Protein AF-A0AAV8X620-F1 (afdb_monomer_lite)

Sequence (146 aa):
MKRICTKQNNCQPYLKLQNNLDKSKKTITDYLNKFRCNSTNTRDIYVCCEKDEEKDIDNTVFNVERTLENAPDSKICGRQTANTDKIFGGTSAALGEFPWIALLQYPSNSGLMSGCGGSLINSRYVLTAAHCVDADILKSRRLQPL

Radius of gyration: 24.21 Å; chains: 1; bounding box: 53×46×59 Å

InterPro domains:
  IPR001254 Serine proteases, trypsin domain [PF00089] (87-135)
  IPR009003 Peptidase S1, PA clan [SSF50494] (71-135)
  IPR018114 Serine proteases, trypsin family, histidine active site [PS00134] (127-132)
  IPR022700 Proteinase, regulatory CLIP domain [PF12032] (5-49)
  IPR038565 Proteinase, regulatory CLIP domain superfamily [G3DSA:3.30.1640.30] (3-62)

Secondary structure (DSSP, 8-state):
--EEEEEGGG-HHHHHHHHTS-TTSHHHHHHHHTTB-S-TT-SS-EEEEE--------GGG-------TTS-S-------SS-----SS--PPPTTSSTTEEEEEEEETTEEEEEEEEEE-SSS-EE--GGGT-HHHHHHTTPPP-

Foldseek 3Di:
DDWDWAFCVPAPVSVVLVVVDDPVDPVSVVVSVVQFPDDPPDPTTIGTHDDPPPPPPPCVPVPPPPPPVPFPPPPDDDDAPDPDPDDDPDDDADDRRQVQKAFDWFQAPVGTDGDFIWGDPGPPDTHGDPLSQDQVSCVVVRTHHD

pLDDT: mean 79.99, std 14.51, range [45.5, 96.5]

Structure (mmCIF, N/CA/C/O backbone):
data_AF-A0AAV8X620-F1
#
_entry.id   AF-A0AAV8X620-F1
#
loop_
_atom_site.group_PDB
_atom_site.id
_atom_site.type_symbol
_atom_site.label_atom_id
_atom_site.label_alt_id
_atom_site.label_comp_id
_atom_site.label_asym_id
_atom_site.label_entity_id
_atom_site.label_seq_id
_atom_site.pdbx_PDB_ins_code
_atom_site.Cartn_x
_atom_site.Cartn_y
_atom_site.Cartn_z
_atom_site.occupancy
_atom_site.B_iso_or_equiv
_atom_site.auth_seq_id
_atom_site.auth_comp_id
_atom_site.auth_asym_id
_atom_site.auth_atom_id
_atom_site.pdbx_PDB_model_num
ATOM 1 N N . MET A 1 1 ? 7.122 -6.706 27.655 1.00 63.78 1 MET A N 1
ATOM 2 C CA . MET A 1 1 ? 6.119 -7.437 26.845 1.00 63.78 1 MET A CA 1
ATOM 3 C C . MET A 1 1 ? 5.525 -6.505 25.802 1.00 63.78 1 MET A C 1
ATOM 5 O O . MET A 1 1 ? 5.190 -5.372 26.141 1.00 63.78 1 MET A O 1
ATOM 9 N N . LYS A 1 2 ? 5.422 -6.948 24.543 1.00 79.81 2 LYS A N 1
ATOM 10 C CA . LYS A 1 2 ? 4.760 -6.184 23.473 1.00 79.81 2 LYS A CA 1
ATOM 11 C C . LYS A 1 2 ? 3.249 -6.440 23.542 1.00 79.81 2 LYS A C 1
ATOM 13 O O . LYS A 1 2 ? 2.822 -7.589 23.583 1.00 79.81 2 LYS A O 1
ATOM 18 N N . ARG A 1 3 ? 2.443 -5.376 23.560 1.00 87.81 3 ARG A N 1
ATOM 19 C CA . ARG A 1 3 ? 0.976 -5.461 23.474 1.00 87.81 3 ARG A CA 1
ATOM 20 C C . ARG A 1 3 ? 0.513 -5.039 22.086 1.00 87.81 3 ARG A C 1
ATOM 22 O O . ARG A 1 3 ? 1.106 -4.142 21.493 1.00 87.81 3 ARG A O 1
ATOM 29 N N . ILE A 1 4 ? -0.543 -5.669 21.591 1.00 90.75 4 ILE A N 1
ATOM 30 C CA . ILE A 1 4 ? -1.176 -5.368 20.308 1.00 90.75 4 ILE A CA 1
ATOM 31 C C . ILE A 1 4 ? -2.633 -4.964 20.520 1.00 90.75 4 ILE A C 1
ATOM 33 O O . ILE A 1 4 ? -3.305 -5.462 21.420 1.00 90.75 4 ILE A O 1
ATOM 37 N N . CYS A 1 5 ? -3.128 -4.068 19.674 1.00 91.44 5 CYS A N 1
ATOM 38 C CA . CYS A 1 5 ? -4.546 -3.743 19.612 1.00 91.44 5 CYS A CA 1
ATOM 39 C C . CYS A 1 5 ? -5.240 -4.765 18.702 1.00 91.44 5 CYS A C 1
ATOM 41 O O . CYS A 1 5 ? -5.053 -4.736 17.488 1.00 91.44 5 CYS A O 1
ATOM 43 N N . THR A 1 6 ? -6.000 -5.697 19.276 1.00 91.00 6 THR A N 1
ATOM 44 C CA . THR A 1 6 ? -6.676 -6.777 18.532 1.00 91.00 6 THR A CA 1
ATOM 45 C C . THR A 1 6 ? -8.154 -6.849 18.900 1.00 91.00 6 THR A C 1
ATOM 47 O O . THR A 1 6 ? -8.567 -6.304 19.924 1.00 91.00 6 THR A O 1
ATOM 50 N N . LYS A 1 7 ? -8.978 -7.504 18.075 1.00 90.94 7 LYS A N 1
ATOM 51 C CA . LYS A 1 7 ? -10.403 -7.702 18.384 1.00 90.94 7 LYS A CA 1
ATOM 52 C C . LYS A 1 7 ? -10.545 -8.422 19.727 1.00 90.94 7 LYS A C 1
ATOM 54 O O . LYS A 1 7 ? -9.785 -9.345 20.002 1.00 90.94 7 LYS A O 1
ATOM 59 N N . GLN A 1 8 ? -11.541 -8.058 20.537 1.00 89.75 8 GLN A N 1
ATOM 60 C CA . GLN A 1 8 ? -11.757 -8.675 21.855 1.00 89.75 8 GLN A CA 1
ATOM 61 C C . GLN A 1 8 ? -11.820 -10.212 21.805 1.00 89.75 8 GLN A C 1
ATOM 63 O O . GLN A 1 8 ? -11.290 -10.874 22.691 1.00 89.75 8 GLN A O 1
ATOM 68 N N . ASN A 1 9 ? -12.383 -10.772 20.728 1.00 88.38 9 ASN A N 1
ATOM 69 C CA . ASN A 1 9 ? -12.505 -12.217 20.516 1.00 88.38 9 ASN A CA 1
ATOM 70 C C . ASN A 1 9 ? -11.156 -12.909 20.257 1.00 88.38 9 ASN A C 1
ATOM 72 O O . ASN A 1 9 ? -11.043 -14.117 20.429 1.00 88.38 9 ASN A O 1
ATOM 76 N N . ASN A 1 10 ? -10.129 -12.148 19.879 1.00 90.00 10 ASN A N 1
ATOM 77 C CA . ASN A 1 10 ? -8.785 -12.649 19.605 1.00 90.00 10 ASN A CA 1
ATOM 78 C C . ASN A 1 10 ? -7.861 -12.526 20.827 1.00 90.00 10 ASN A C 1
ATOM 80 O O . ASN A 1 10 ? -6.681 -12.841 20.726 1.00 90.00 10 ASN A O 1
ATOM 84 N N . CYS A 1 11 ? -8.366 -12.051 21.970 1.00 90.00 11 CYS A N 1
ATOM 85 C CA . CYS A 1 11 ? -7.575 -11.869 23.179 1.00 90.00 11 CYS A CA 1
ATOM 86 C C . CYS A 1 11 ? -8.045 -12.807 24.293 1.00 90.00 11 CYS A C 1
ATOM 88 O O . CYS A 1 11 ? -8.946 -12.477 25.065 1.00 90.00 11 CYS A O 1
ATOM 90 N N . GLN A 1 12 ? -7.408 -13.974 24.413 1.00 89.12 12 GLN A N 1
ATOM 91 C CA . GLN A 1 12 ? -7.778 -14.983 25.414 1.00 89.12 12 GLN A CA 1
ATOM 92 C C . GLN A 1 12 ? -7.725 -14.468 26.863 1.00 89.12 12 GLN A C 1
ATOM 94 O O . GLN A 1 12 ? -8.681 -14.715 27.604 1.00 89.12 12 GLN A O 1
ATOM 99 N N . PRO A 1 13 ? -6.697 -13.706 27.292 1.00 87.75 13 PRO A N 1
ATOM 100 C CA . PRO A 1 13 ? -6.694 -13.113 28.629 1.00 87.75 13 PRO A CA 1
ATOM 101 C C . PRO A 1 13 ? -7.902 -12.198 28.874 1.00 87.75 13 PRO A C 1
ATOM 103 O O . PRO A 1 13 ? -8.510 -12.241 29.942 1.00 87.75 13 PRO A O 1
ATOM 106 N N . TYR A 1 14 ? -8.299 -11.413 27.870 1.00 89.06 14 TYR A N 1
ATOM 107 C CA . TYR A 1 14 ? -9.435 -10.500 27.974 1.00 89.06 14 TYR A CA 1
ATOM 108 C C . TYR A 1 14 ? -10.779 -11.237 28.012 1.00 89.06 14 TYR A C 1
ATOM 110 O O . TYR A 1 14 ? -11.641 -10.885 28.815 1.00 89.06 14 TYR A O 1
ATOM 118 N N . LEU A 1 15 ? -10.951 -12.294 27.211 1.00 89.38 15 LEU A N 1
ATOM 119 C CA . LEU A 1 15 ? -12.148 -13.141 27.256 1.00 89.38 15 LEU A CA 1
ATOM 120 C C . LEU A 1 15 ? -12.304 -13.831 28.614 1.00 89.38 15 LEU A C 1
ATOM 122 O O . LEU A 1 15 ? -13.396 -13.838 29.183 1.00 89.38 15 LEU A O 1
ATOM 126 N N . LYS A 1 16 ? -11.204 -14.347 29.178 1.00 88.62 16 LYS A N 1
ATOM 127 C CA . LYS A 1 16 ? -11.196 -14.928 30.528 1.00 88.62 16 LYS A CA 1
ATOM 128 C C . LYS A 1 16 ? -11.604 -13.903 31.584 1.00 88.62 16 LYS A C 1
ATOM 130 O O . LYS A 1 16 ? -12.393 -14.226 32.465 1.00 88.62 16 LYS A O 1
ATOM 135 N N . LEU A 1 17 ? -11.115 -12.667 31.494 1.00 85.50 17 LEU A N 1
ATOM 136 C CA . LEU A 1 17 ? -11.533 -11.591 32.398 1.00 85.50 17 LEU A CA 1
ATOM 137 C C . LEU A 1 17 ? -13.019 -11.256 32.230 1.00 85.50 17 LEU A C 1
ATOM 139 O O . LEU A 1 17 ? -13.738 -11.152 33.216 1.00 85.50 17 LEU A O 1
ATOM 143 N N . GLN A 1 18 ? -13.500 -11.132 30.993 1.00 86.88 18 GLN A N 1
ATOM 144 C CA . GLN A 1 18 ? -14.897 -10.809 30.714 1.00 86.88 18 GLN A CA 1
ATOM 145 C C . GLN A 1 18 ? -15.884 -11.870 31.214 1.00 86.88 18 GLN A C 1
ATOM 147 O O . GLN A 1 18 ? -16.953 -11.501 31.690 1.00 86.88 18 GLN A O 1
ATOM 152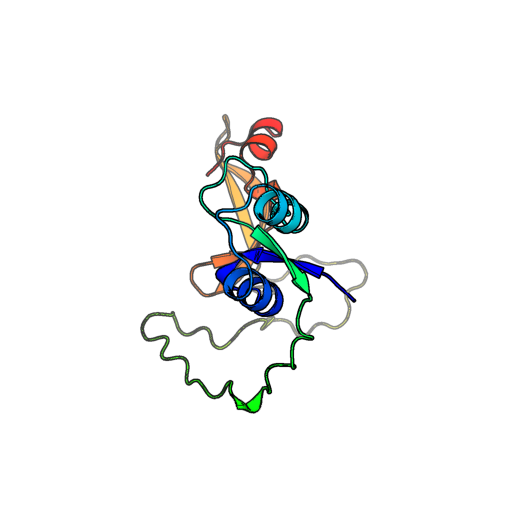 N N . ASN A 1 19 ? -15.558 -13.157 31.081 1.00 86.88 19 ASN A N 1
ATOM 153 C CA . ASN A 1 19 ? -16.453 -14.251 31.473 1.00 86.88 19 ASN A CA 1
ATOM 154 C C . ASN A 1 19 ? -16.561 -14.415 32.995 1.00 86.88 19 ASN A C 1
ATOM 156 O O . ASN A 1 19 ? -17.564 -14.921 33.485 1.00 86.88 19 ASN A O 1
ATOM 160 N N . ASN A 1 20 ? -15.547 -13.966 33.739 1.00 85.38 20 ASN A N 1
ATOM 161 C CA . ASN A 1 20 ? -15.508 -14.044 35.201 1.00 85.38 20 ASN A CA 1
ATOM 162 C C . ASN A 1 20 ? -16.101 -12.806 35.894 1.00 85.38 20 ASN A C 1
ATOM 164 O O . ASN A 1 20 ? -16.117 -12.738 37.123 1.00 85.38 20 ASN A O 1
ATOM 168 N N . LEU A 1 21 ? -16.552 -11.807 35.130 1.00 85.69 21 LEU A N 1
ATOM 169 C CA . LEU A 1 21 ? -17.011 -10.527 35.656 1.00 85.69 21 LEU A CA 1
ATOM 170 C C . LEU A 1 21 ? -18.470 -10.252 35.284 1.00 85.69 21 LEU A C 1
ATOM 172 O O . LEU A 1 21 ? -18.901 -10.435 34.147 1.00 85.69 21 LEU A O 1
ATOM 176 N N . ASP A 1 22 ? -19.220 -9.726 36.249 1.00 86.44 22 ASP A N 1
ATOM 177 C CA . ASP A 1 22 ? -20.593 -9.269 36.053 1.00 86.44 22 ASP A CA 1
ATOM 178 C C . ASP A 1 22 ? -20.625 -7.923 35.308 1.00 86.44 22 ASP A C 1
ATOM 180 O O . ASP A 1 22 ? -20.513 -6.844 35.897 1.00 86.44 22 ASP A O 1
ATOM 184 N N . LYS A 1 23 ? -20.792 -7.987 33.985 1.00 80.50 23 LYS A N 1
ATOM 185 C CA . LYS A 1 23 ? -20.847 -6.813 33.096 1.00 80.50 23 LYS A CA 1
ATOM 186 C C . LYS A 1 23 ? -22.049 -5.892 33.354 1.00 80.50 23 LYS A C 1
ATOM 188 O O . LYS A 1 23 ? -22.073 -4.785 32.821 1.00 80.50 23 LYS A O 1
ATOM 193 N N . SER A 1 24 ? -23.036 -6.309 34.157 1.00 81.62 24 SER A N 1
ATOM 194 C CA . SER A 1 24 ? -24.153 -5.438 34.551 1.00 81.62 24 SER A CA 1
ATOM 195 C C . SER A 1 24 ? -23.710 -4.331 35.516 1.00 81.62 24 SER A C 1
ATOM 197 O O . SER A 1 24 ? -24.338 -3.273 35.596 1.00 81.62 24 SER A O 1
ATOM 199 N N . LYS A 1 25 ? -22.577 -4.523 36.209 1.00 88.94 25 LYS A N 1
ATOM 200 C CA . LYS A 1 25 ? -22.021 -3.527 37.125 1.00 88.94 25 LYS A CA 1
ATOM 201 C C . LYS A 1 25 ? -21.234 -2.472 36.361 1.00 88.94 25 LYS A C 1
ATOM 203 O O . LYS A 1 25 ? -20.203 -2.755 35.752 1.00 88.94 25 LYS A O 1
ATOM 208 N N . LYS A 1 26 ? -21.654 -1.213 36.501 1.00 84.94 26 LYS A N 1
ATOM 209 C CA . LYS A 1 26 ? -20.986 -0.045 35.901 1.00 84.94 26 LYS A CA 1
ATOM 210 C C . LYS A 1 26 ? -19.478 -0.005 36.187 1.00 84.94 26 LYS A C 1
ATOM 212 O O . LYS A 1 26 ? -18.690 0.188 35.273 1.00 84.94 26 LYS A O 1
ATOM 217 N N . THR A 1 27 ? -19.071 -0.301 37.420 1.00 88.75 27 THR A N 1
ATOM 218 C CA . THR A 1 27 ? -17.658 -0.335 37.836 1.00 88.75 27 THR A CA 1
ATOM 219 C C . THR A 1 27 ? -16.823 -1.358 37.057 1.00 88.75 27 THR A C 1
ATOM 221 O O . THR A 1 27 ? -15.659 -1.107 36.751 1.00 88.75 27 THR A O 1
ATOM 224 N N . ILE A 1 28 ? -17.415 -2.505 36.711 1.00 86.06 28 ILE A N 1
ATOM 225 C CA . ILE A 1 28 ? -16.763 -3.549 35.912 1.00 86.06 28 ILE A CA 1
ATOM 226 C C . ILE A 1 28 ? -16.638 -3.092 34.459 1.00 86.06 28 ILE A C 1
ATOM 228 O O . ILE A 1 28 ? -15.579 -3.246 33.855 1.00 86.06 28 ILE A O 1
ATOM 232 N N . THR A 1 29 ? -17.683 -2.475 33.913 1.00 84.38 29 THR A N 1
ATOM 233 C CA . THR A 1 29 ? -17.656 -1.899 32.563 1.00 84.38 29 THR A CA 1
ATOM 234 C C . THR A 1 29 ? -16.596 -0.802 32.441 1.00 84.38 29 THR A C 1
ATOM 236 O O . THR A 1 29 ? -15.819 -0.808 31.487 1.00 84.38 29 THR A O 1
ATOM 239 N N . ASP A 1 30 ? -16.475 0.077 33.438 1.00 88.19 30 ASP A N 1
ATOM 240 C CA . ASP A 1 30 ? -15.440 1.118 33.488 1.00 88.19 30 ASP A CA 1
ATOM 241 C C . ASP A 1 30 ? -14.027 0.522 33.567 1.00 88.19 30 ASP A C 1
ATOM 243 O O . ASP A 1 30 ? -13.100 1.011 32.919 1.00 88.19 30 ASP A O 1
ATOM 247 N N . TYR A 1 31 ? -13.858 -0.575 34.311 1.00 89.06 31 TYR A N 1
ATOM 248 C CA . TYR A 1 31 ? -12.599 -1.315 34.366 1.00 89.06 31 TYR A CA 1
ATOM 249 C C . TYR A 1 31 ? -12.247 -1.959 33.015 1.00 89.06 31 TYR A C 1
ATOM 251 O O . TYR A 1 31 ? -11.128 -1.796 32.530 1.00 89.06 31 TYR A O 1
ATOM 259 N N . LEU A 1 32 ? -13.203 -2.633 32.369 1.00 88.00 32 LEU A N 1
ATOM 260 C CA . LEU A 1 32 ? -13.014 -3.266 31.059 1.00 88.00 32 LEU A CA 1
ATOM 261 C C . LEU A 1 32 ? -12.736 -2.243 29.948 1.00 88.00 32 LEU A C 1
ATOM 263 O O . LEU A 1 32 ? -11.973 -2.536 29.026 1.00 88.00 32 LEU A O 1
ATOM 267 N N . ASN A 1 33 ? -13.298 -1.036 30.048 1.00 87.81 33 ASN A N 1
ATOM 268 C CA . ASN A 1 33 ? -13.058 0.050 29.098 1.00 87.81 33 ASN A CA 1
ATOM 269 C C . ASN A 1 33 ? -11.595 0.517 29.078 1.00 87.81 33 ASN A C 1
ATOM 271 O O . ASN A 1 33 ? -11.129 0.960 28.032 1.00 87.81 33 ASN A O 1
ATOM 275 N N . LYS A 1 34 ? -10.838 0.348 30.171 1.00 90.31 34 LYS A N 1
ATOM 276 C CA . LYS A 1 34 ? -9.403 0.690 30.216 1.00 90.31 34 LYS A CA 1
ATOM 277 C C . LYS A 1 34 ? -8.544 -0.163 29.284 1.00 90.31 34 LYS A C 1
ATOM 279 O O . LYS A 1 34 ? -7.436 0.237 28.942 1.00 90.31 34 LYS A O 1
ATOM 284 N N . PHE A 1 35 ? -9.039 -1.330 28.877 1.00 90.69 35 PHE A N 1
ATOM 285 C CA . PHE A 1 35 ? -8.341 -2.201 27.938 1.00 90.69 35 PHE A CA 1
ATOM 286 C C . PHE A 1 35 ? -8.627 -1.845 26.483 1.00 90.69 35 PHE A C 1
ATOM 288 O O . PHE A 1 35 ? -7.961 -2.392 25.610 1.00 90.69 35 PHE A O 1
ATOM 295 N N . ARG A 1 36 ? -9.590 -0.959 26.193 1.00 91.12 36 ARG A N 1
ATOM 296 C CA . ARG A 1 36 ? -9.943 -0.601 24.816 1.00 91.12 36 ARG A CA 1
ATOM 297 C C . ARG A 1 36 ? -8.855 0.260 24.183 1.00 91.12 36 ARG A C 1
ATOM 299 O O . ARG A 1 36 ? -8.378 1.213 24.787 1.00 91.12 36 ARG A O 1
ATOM 306 N N . CYS A 1 37 ? -8.493 -0.073 22.949 1.00 91.62 37 CYS A N 1
ATOM 307 C CA . CYS A 1 37 ? -7.497 0.657 22.155 1.00 91.62 37 CYS A CA 1
ATOM 308 C C . CYS A 1 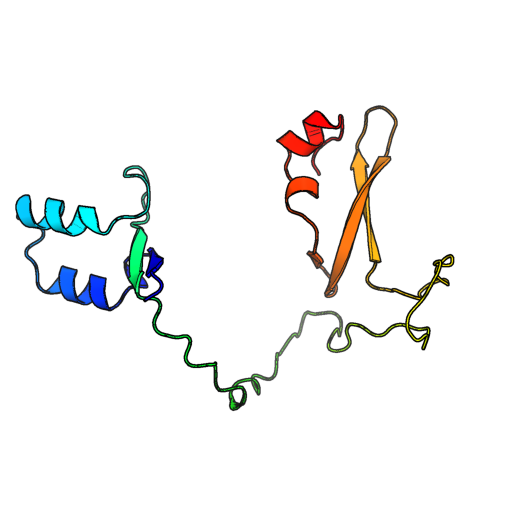37 ? -8.095 1.350 20.926 1.00 91.62 37 CYS A C 1
ATOM 310 O O . CYS A 1 37 ? -7.392 2.070 20.222 1.00 91.62 37 CYS A O 1
ATOM 312 N N . ASN A 1 38 ? -9.387 1.147 20.665 1.00 86.00 38 ASN A N 1
ATOM 313 C CA . ASN A 1 38 ? -10.125 1.827 19.612 1.00 86.00 38 ASN A CA 1
ATOM 314 C C . ASN A 1 38 ? -11.125 2.851 20.166 1.00 86.00 38 ASN A C 1
ATOM 316 O O . ASN A 1 38 ? -11.518 2.802 21.331 1.00 86.00 38 ASN A O 1
ATOM 320 N N . SER A 1 39 ? -11.568 3.763 19.295 1.00 75.38 39 SER A N 1
ATOM 321 C CA . SER A 1 39 ? -12.587 4.763 19.630 1.00 75.38 39 SER A CA 1
ATOM 322 C C . SER A 1 39 ? -13.954 4.119 19.910 1.00 75.38 39 SER A C 1
ATOM 324 O O . SER A 1 39 ? -14.331 3.111 19.301 1.00 75.38 39 SER A O 1
ATOM 326 N N . THR A 1 40 ? -14.710 4.722 20.829 1.00 63.47 40 THR A N 1
ATOM 327 C CA . THR A 1 40 ? -15.973 4.220 21.398 1.00 63.47 40 THR A CA 1
ATOM 328 C C . THR A 1 40 ? -17.101 4.014 20.380 1.00 63.47 40 THR A C 1
ATOM 330 O O . THR A 1 40 ? -18.017 3.248 20.667 1.00 63.47 40 THR A O 1
ATOM 333 N N . ASN A 1 41 ? -17.008 4.610 19.187 1.00 64.31 41 ASN A N 1
ATOM 334 C CA . ASN A 1 41 ? -18.043 4.596 18.140 1.00 64.31 41 ASN A CA 1
ATOM 335 C C . ASN A 1 41 ? -17.934 3.439 17.129 1.00 64.31 41 ASN A C 1
ATOM 337 O O . ASN A 1 41 ? -18.495 3.503 16.037 1.00 64.31 41 ASN A O 1
ATOM 341 N N . THR A 1 42 ? -17.199 2.381 17.454 1.00 68.75 42 THR A N 1
ATOM 342 C CA . THR A 1 42 ? -17.010 1.230 16.562 1.00 68.75 42 THR A CA 1
ATOM 343 C C . THR A 1 42 ? -17.829 0.030 17.041 1.00 68.75 42 THR A C 1
ATOM 345 O O . THR A 1 42 ? -17.904 -0.239 18.240 1.00 68.75 42 THR A O 1
ATOM 348 N N . ARG A 1 43 ? -18.463 -0.698 16.103 1.00 77.69 43 ARG A N 1
ATOM 349 C CA . ARG A 1 43 ? -19.193 -1.951 16.404 1.00 77.69 43 ARG A CA 1
ATOM 350 C C . ARG A 1 43 ? -18.257 -3.042 16.921 1.00 77.69 43 ARG A C 1
ATOM 352 O O . ARG A 1 43 ? -18.634 -3.831 17.779 1.00 77.69 43 ARG A O 1
ATOM 359 N N . ASP A 1 44 ? -17.040 -3.069 16.393 1.00 85.25 44 ASP A N 1
ATOM 360 C CA . ASP A 1 44 ? -16.001 -3.990 16.826 1.00 85.25 44 ASP A CA 1
ATOM 361 C C . ASP A 1 44 ? -15.281 -3.419 18.054 1.00 85.25 44 ASP A C 1
ATOM 363 O O . ASP A 1 44 ? -14.782 -2.298 18.020 1.00 85.25 44 ASP A O 1
ATOM 367 N N . ILE A 1 45 ? -15.181 -4.189 19.139 1.00 87.38 45 ILE A N 1
ATOM 368 C CA . ILE A 1 45 ? -14.398 -3.811 20.325 1.00 87.38 45 ILE A CA 1
ATOM 369 C C . ILE A 1 45 ? -12.966 -4.312 20.137 1.00 87.38 45 ILE A C 1
ATOM 371 O O . ILE A 1 45 ? -12.747 -5.521 20.016 1.00 87.38 45 ILE A O 1
ATOM 375 N N . TYR A 1 46 ? -11.995 -3.397 20.141 1.00 91.75 46 TYR A N 1
ATOM 376 C CA . TYR A 1 46 ? -10.575 -3.736 20.119 1.00 91.75 46 TYR A CA 1
ATOM 377 C C . TYR A 1 46 ? -9.949 -3.461 21.477 1.00 91.75 46 TYR A C 1
ATOM 379 O O . TYR A 1 46 ? -10.212 -2.429 22.098 1.00 91.75 46 TYR A O 1
ATOM 387 N N . VAL A 1 47 ? -9.095 -4.379 21.918 1.00 93.00 47 VAL A N 1
ATOM 388 C CA . VAL A 1 47 ? -8.438 -4.330 23.220 1.00 93.00 47 VAL A CA 1
ATOM 389 C C . VAL A 1 47 ? -6.932 -4.515 23.102 1.00 93.00 47 VAL A C 1
ATOM 391 O O . VAL A 1 47 ? -6.441 -5.209 22.211 1.00 93.00 47 VAL A O 1
ATOM 394 N N . CYS A 1 48 ? -6.198 -3.896 24.023 1.00 93.06 48 CYS A N 1
ATOM 395 C CA . CYS A 1 48 ? -4.777 -4.127 24.232 1.00 93.06 48 CYS A CA 1
ATOM 396 C C . CYS A 1 48 ? -4.572 -5.541 24.780 1.00 93.06 48 CYS A C 1
ATOM 398 O O . CYS A 1 48 ? -4.758 -5.781 25.973 1.00 93.06 48 CYS A O 1
ATOM 400 N N . CYS A 1 49 ? -4.172 -6.465 23.914 1.00 91.38 49 CYS A N 1
ATOM 401 C CA . CYS A 1 49 ? -3.815 -7.821 24.292 1.00 91.38 49 CYS A CA 1
ATOM 402 C C . CYS A 1 49 ? -2.303 -7.988 24.334 1.00 91.38 49 CYS A C 1
ATOM 404 O O . CYS A 1 49 ? -1.578 -7.344 23.576 1.00 91.38 49 CYS A O 1
ATOM 406 N N . GLU A 1 50 ? -1.815 -8.865 25.200 1.00 88.81 50 GLU A N 1
ATOM 407 C CA . GLU A 1 50 ? -0.457 -9.364 25.047 1.00 88.81 50 GLU A CA 1
ATOM 408 C C . GLU A 1 50 ? -0.368 -10.153 23.741 1.00 88.81 50 GLU A C 1
ATOM 410 O O . GLU A 1 50 ? -1.252 -10.954 23.437 1.00 88.81 50 GLU A O 1
ATOM 415 N N . LYS A 1 51 ? 0.654 -9.869 22.929 1.00 83.38 51 LYS A N 1
ATOM 416 C CA . LYS A 1 51 ? 0.973 -10.755 21.817 1.00 83.38 51 LYS A CA 1
ATOM 417 C C . LYS A 1 51 ? 1.549 -12.000 22.485 1.00 83.38 51 LYS A C 1
ATOM 419 O O . LYS A 1 51 ? 2.635 -11.892 23.053 1.00 83.38 51 LYS A O 1
ATOM 424 N N . ASP A 1 52 ? 0.824 -13.121 22.463 1.00 69.12 52 ASP A N 1
ATOM 425 C CA . ASP A 1 52 ? 1.467 -14.421 22.667 1.00 69.12 52 ASP A CA 1
ATOM 426 C C . ASP A 1 52 ? 2.700 -14.390 21.765 1.00 69.12 52 ASP A C 1
ATOM 428 O O . ASP A 1 52 ? 2.560 -14.013 20.593 1.00 69.12 52 ASP A O 1
ATOM 432 N N . GLU A 1 53 ? 3.897 -14.641 22.310 1.00 61.25 53 GLU A N 1
ATOM 433 C CA . GLU A 1 53 ? 5.083 -14.801 21.469 1.00 61.25 53 GLU A CA 1
ATOM 434 C C . GLU A 1 53 ? 4.638 -15.670 20.302 1.00 61.25 53 GLU A C 1
ATOM 436 O O . GLU A 1 53 ? 4.029 -16.718 20.536 1.00 61.25 53 GLU A O 1
ATOM 441 N N . GLU A 1 54 ? 4.781 -15.162 19.071 1.00 56.78 54 GLU A N 1
ATOM 442 C CA . GLU A 1 54 ? 4.599 -15.984 17.884 1.00 56.78 54 GLU A CA 1
ATOM 443 C C . GLU A 1 54 ? 5.436 -17.218 18.179 1.00 56.78 54 GLU A C 1
ATOM 445 O O . GLU A 1 54 ? 6.660 -17.150 18.149 1.00 56.78 54 GLU A O 1
ATOM 450 N N . LYS A 1 55 ? 4.788 -18.320 18.578 1.00 49.31 55 LYS A N 1
ATOM 451 C CA . LYS A 1 55 ? 5.405 -19.620 18.449 1.00 49.31 55 LYS A CA 1
ATOM 452 C C . LYS A 1 55 ? 5.640 -19.650 16.966 1.00 49.31 55 LYS A C 1
ATOM 454 O O . LYS A 1 55 ? 4.652 -19.683 16.225 1.00 49.31 55 LYS A O 1
ATOM 459 N N . ASP A 1 56 ? 6.900 -19.454 16.580 1.00 48.50 56 ASP A N 1
ATOM 460 C CA . ASP A 1 56 ? 7.354 -19.606 15.215 1.00 48.50 56 ASP A CA 1
ATOM 461 C C . ASP A 1 56 ? 6.563 -20.782 14.682 1.00 48.50 56 ASP A C 1
ATOM 463 O O . ASP A 1 56 ? 6.600 -21.867 15.273 1.00 48.50 56 ASP A O 1
ATOM 467 N N . ILE A 1 57 ? 5.693 -20.502 13.708 1.00 55.12 57 ILE A N 1
ATOM 468 C CA . ILE A 1 57 ? 4.920 -21.544 13.056 1.00 55.12 57 ILE A CA 1
ATOM 469 C C . ILE A 1 57 ? 5.976 -22.559 12.673 1.00 55.12 57 ILE A C 1
ATOM 471 O O . ILE A 1 57 ? 6.872 -22.236 11.890 1.00 55.12 57 ILE A O 1
ATOM 475 N N . ASP A 1 58 ? 5.928 -23.723 13.317 1.00 48.53 58 ASP A N 1
ATOM 476 C CA . ASP A 1 58 ? 6.834 -24.801 13.004 1.00 48.53 58 ASP A CA 1
ATOM 477 C C . ASP A 1 58 ? 6.642 -25.041 11.510 1.00 48.53 58 ASP A C 1
ATOM 479 O O . ASP A 1 58 ? 5.558 -25.421 11.049 1.00 48.53 58 ASP A O 1
ATOM 483 N N . ASN A 1 59 ? 7.658 -24.673 10.727 1.00 53.81 59 ASN A N 1
ATOM 484 C CA . ASN A 1 59 ? 7.565 -24.632 9.273 1.00 53.81 59 ASN A CA 1
ATOM 485 C C . ASN A 1 59 ? 7.317 -26.037 8.684 1.00 53.81 59 ASN A C 1
ATOM 487 O O . ASN A 1 59 ? 7.113 -26.176 7.480 1.00 53.81 59 ASN A O 1
ATOM 491 N N . THR A 1 60 ? 7.273 -27.073 9.524 1.00 52.50 60 THR A N 1
ATOM 492 C CA . THR A 1 60 ? 6.818 -28.432 9.219 1.00 52.50 60 THR A CA 1
ATOM 493 C C . THR A 1 60 ? 5.343 -28.523 8.801 1.00 52.50 60 THR A C 1
ATOM 495 O O . THR A 1 60 ? 4.975 -29.499 8.147 1.00 52.50 60 THR A O 1
ATOM 498 N N . VAL A 1 61 ? 4.498 -27.518 9.084 1.00 49.28 61 VAL A N 1
ATOM 499 C CA . VAL A 1 61 ? 3.077 -27.504 8.662 1.00 49.28 61 VAL A CA 1
ATOM 500 C C . VAL A 1 61 ? 2.862 -26.836 7.289 1.00 49.28 61 VAL A C 1
ATOM 502 O O . VAL A 1 61 ? 1.780 -26.934 6.716 1.00 49.28 61 VAL A O 1
ATOM 505 N N . PHE A 1 62 ? 3.889 -26.244 6.662 1.00 49.91 62 PHE A N 1
ATOM 506 C CA . PHE A 1 62 ? 3.789 -25.704 5.290 1.00 49.91 62 PHE A CA 1
ATOM 507 C C . PHE A 1 62 ? 3.833 -26.767 4.175 1.00 49.91 62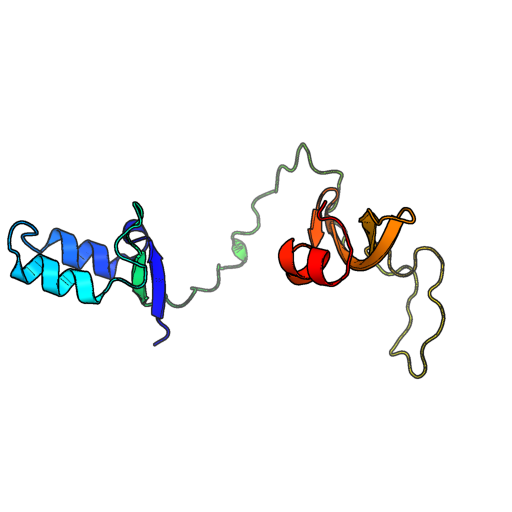 PHE A C 1
ATOM 509 O O . PHE A 1 62 ? 3.993 -26.426 3.005 1.00 49.91 62 PHE A O 1
ATOM 516 N N . ASN A 1 63 ? 3.577 -28.035 4.501 1.00 47.03 63 ASN A N 1
ATOM 517 C CA . ASN A 1 63 ? 3.149 -29.041 3.525 1.00 47.03 63 ASN A CA 1
ATOM 518 C C . ASN A 1 63 ? 1.632 -28.990 3.269 1.00 47.03 63 ASN A C 1
ATOM 520 O O . ASN A 1 63 ? 1.032 -29.986 2.873 1.00 47.03 63 ASN A O 1
ATOM 524 N N . VAL A 1 64 ? 0.989 -27.831 3.466 1.00 46.91 64 VAL A N 1
ATOM 525 C CA . VAL A 1 64 ? -0.290 -27.567 2.805 1.00 46.91 64 VAL A CA 1
ATOM 526 C C . VAL A 1 64 ? 0.031 -27.391 1.332 1.00 46.91 64 VAL A C 1
ATOM 528 O O . VAL A 1 64 ? 0.441 -26.321 0.874 1.00 46.91 64 VAL A O 1
ATOM 531 N N . GLU A 1 65 ? -0.111 -28.491 0.608 1.00 53.31 65 GLU A N 1
ATOM 532 C CA . GLU A 1 65 ? -0.211 -28.538 -0.834 1.00 53.31 65 GLU A CA 1
ATOM 533 C C . GLU A 1 65 ? -1.250 -27.494 -1.250 1.00 53.31 65 GLU A C 1
ATOM 535 O O . GLU A 1 65 ? -2.458 -27.686 -1.144 1.00 53.31 65 GLU A O 1
ATOM 540 N N . ARG A 1 66 ? -0.758 -26.301 -1.599 1.00 50.38 66 ARG A N 1
ATOM 541 C CA . ARG A 1 66 ? -1.566 -25.206 -2.116 1.00 50.38 66 ARG A CA 1
ATOM 542 C C . ARG A 1 66 ? -2.199 -25.708 -3.408 1.00 50.38 66 ARG A C 1
ATOM 544 O O . ARG A 1 66 ? -1.588 -25.582 -4.469 1.00 50.38 66 ARG A O 1
ATOM 551 N N . THR A 1 67 ? -3.416 -26.233 -3.328 1.00 45.50 67 THR A N 1
ATOM 552 C CA . THR A 1 67 ? -4.341 -26.383 -4.454 1.00 45.50 67 THR A CA 1
ATOM 553 C C . THR A 1 67 ? -4.738 -24.982 -4.911 1.00 45.50 67 THR A C 1
ATOM 555 O O . THR A 1 67 ? -5.814 -24.456 -4.646 1.00 45.50 67 THR A O 1
ATOM 558 N N . LEU A 1 68 ? -3.794 -24.313 -5.568 1.00 53.00 68 LEU A N 1
ATOM 559 C CA . LEU A 1 68 ? -4.030 -23.116 -6.353 1.00 53.00 68 LEU A CA 1
ATOM 560 C C . LEU A 1 68 ? -4.584 -23.556 -7.707 1.00 53.00 68 LEU A C 1
ATOM 562 O O . LEU A 1 68 ? -3.944 -23.364 -8.732 1.00 53.00 68 LEU A O 1
ATOM 566 N N . GLU A 1 69 ? -5.783 -24.131 -7.730 1.00 45.97 69 GLU A N 1
ATOM 567 C CA . GLU A 1 69 ? -6.416 -24.539 -8.993 1.00 45.97 69 GLU A CA 1
ATOM 568 C C . GLU A 1 69 ? -6.828 -23.339 -9.868 1.00 45.97 69 GLU A C 1
ATOM 570 O O . GLU A 1 69 ? -7.263 -23.519 -10.995 1.00 45.97 69 GLU A O 1
ATOM 575 N N . ASN A 1 70 ? -6.629 -22.098 -9.397 1.00 49.47 70 ASN A N 1
ATOM 576 C CA . ASN A 1 70 ? -6.870 -20.871 -10.165 1.00 49.47 70 ASN A CA 1
ATOM 577 C C . ASN A 1 70 ? -5.768 -19.802 -10.005 1.00 49.47 70 ASN A C 1
ATOM 579 O O . ASN A 1 70 ? -6.025 -18.598 -10.164 1.00 49.47 70 ASN A O 1
ATOM 583 N N . ALA A 1 71 ? -4.536 -20.194 -9.660 1.00 49.97 71 ALA A N 1
ATOM 584 C CA . ALA A 1 71 ? -3.386 -19.315 -9.864 1.00 49.97 71 ALA A CA 1
ATOM 585 C C . ALA A 1 71 ? -2.657 -19.754 -11.139 1.00 49.97 71 ALA A C 1
ATOM 587 O O . ALA A 1 71 ? -2.277 -20.918 -11.226 1.00 49.97 71 ALA A O 1
ATOM 588 N N . PRO A 1 72 ? -2.429 -18.846 -12.104 1.00 49.59 72 PRO A N 1
ATOM 589 C CA . PRO A 1 72 ? -1.395 -19.032 -13.110 1.00 49.59 72 PRO A CA 1
ATOM 590 C C . PRO A 1 72 ? -0.124 -19.437 -12.376 1.00 49.59 72 PRO A C 1
ATOM 592 O O . PRO A 1 72 ? 0.289 -18.739 -11.448 1.00 49.59 72 PRO A O 1
ATOM 595 N N . ASP A 1 73 ? 0.388 -20.604 -12.734 1.00 56.34 73 ASP A N 1
ATOM 596 C CA . ASP A 1 73 ? 1.501 -21.307 -12.113 1.00 56.34 73 ASP A CA 1
ATOM 597 C C . ASP A 1 73 ? 2.647 -20.352 -11.721 1.00 56.34 73 ASP A C 1
ATOM 599 O O . ASP A 1 73 ? 3.464 -19.949 -12.545 1.00 56.34 73 ASP A O 1
ATOM 603 N N . SER A 1 74 ? 2.671 -19.899 -10.461 1.00 61.31 74 SER A N 1
ATOM 604 C CA . SER A 1 74 ? 3.654 -18.924 -9.966 1.00 61.31 74 SER A CA 1
ATOM 605 C C . SER A 1 74 ? 4.360 -19.435 -8.710 1.00 61.31 74 SER A C 1
ATOM 607 O O . SER A 1 74 ? 4.505 -18.722 -7.715 1.00 61.31 74 SER A O 1
ATOM 609 N N . LYS A 1 75 ? 4.798 -20.701 -8.722 1.00 67.56 75 LYS A N 1
ATOM 610 C CA . LYS A 1 75 ? 5.740 -21.201 -7.702 1.00 67.56 75 LYS A CA 1
ATOM 611 C C . LYS A 1 75 ? 7.159 -20.634 -7.883 1.00 67.56 75 LYS A C 1
ATOM 613 O O . LYS A 1 75 ? 7.973 -20.765 -6.977 1.00 67.56 75 LYS A O 1
ATOM 618 N N . ILE A 1 76 ? 7.446 -19.993 -9.019 1.00 79.31 76 ILE A N 1
ATOM 619 C CA . ILE A 1 76 ? 8.744 -19.388 -9.339 1.00 79.31 76 ILE A CA 1
ATOM 620 C C . ILE A 1 76 ? 8.642 -17.866 -9.163 1.00 79.31 76 ILE A C 1
ATOM 622 O O . ILE A 1 76 ? 7.863 -17.211 -9.851 1.00 79.31 76 ILE A O 1
ATOM 626 N N . CYS A 1 77 ? 9.439 -17.299 -8.258 1.00 85.50 77 CYS A N 1
ATOM 627 C CA . CYS A 1 77 ? 9.560 -15.857 -8.028 1.00 85.50 77 CYS A CA 1
ATOM 628 C C . CYS A 1 77 ? 11.042 -15.438 -7.997 1.00 85.50 77 CYS A C 1
ATOM 630 O O . CYS A 1 77 ? 11.925 -16.283 -7.873 1.00 85.50 77 CYS A O 1
ATOM 632 N N . GLY A 1 78 ? 11.325 -14.139 -8.148 1.00 85.19 78 GLY A N 1
ATOM 633 C CA . GLY A 1 78 ? 12.669 -13.577 -7.932 1.00 85.19 78 GLY A CA 1
ATOM 634 C C . GLY A 1 78 ? 13.763 -14.012 -8.918 1.00 85.19 78 GLY A C 1
ATOM 635 O O . GLY A 1 78 ? 14.937 -13.759 -8.666 1.00 85.19 78 GLY A O 1
ATOM 636 N N . ARG A 1 79 ? 13.417 -14.659 -10.040 1.00 85.12 79 ARG A N 1
ATOM 637 C CA . ARG A 1 79 ? 14.395 -15.079 -11.054 1.00 85.12 79 ARG A CA 1
ATOM 638 C C . ARG A 1 79 ? 14.793 -13.907 -11.953 1.00 85.12 79 ARG A C 1
ATOM 640 O O . ARG A 1 79 ? 14.032 -13.528 -12.841 1.00 85.12 79 ARG A O 1
ATOM 647 N N . GLN A 1 80 ? 15.979 -13.357 -11.720 1.00 81.00 80 GLN A N 1
ATOM 648 C CA . GLN A 1 80 ? 16.622 -12.402 -12.623 1.00 81.00 80 GLN A CA 1
ATOM 649 C C . GLN A 1 80 ? 17.187 -13.158 -13.835 1.00 81.00 80 GLN A C 1
ATOM 651 O O . GLN A 1 80 ? 17.663 -14.288 -13.698 1.00 81.00 80 GLN A O 1
ATOM 656 N N . THR A 1 81 ? 17.109 -12.575 -15.032 1.00 73.12 81 THR A N 1
ATOM 657 C CA . THR A 1 81 ? 17.675 -13.198 -16.248 1.00 73.12 81 THR A CA 1
ATOM 658 C C . THR A 1 81 ? 19.171 -12.919 -16.420 1.00 73.12 81 THR A C 1
ATOM 660 O O . THR A 1 81 ? 19.833 -13.620 -17.182 1.00 73.12 81 THR A O 1
ATOM 663 N N . ALA A 1 82 ? 19.720 -11.961 -15.667 1.00 69.38 82 ALA A N 1
ATOM 664 C CA . ALA A 1 82 ? 21.145 -11.668 -15.598 1.00 69.38 82 ALA A CA 1
ATOM 665 C C . ALA A 1 82 ? 21.740 -12.138 -14.258 1.00 69.38 82 ALA A C 1
ATOM 667 O O . ALA A 1 82 ? 21.215 -11.828 -13.191 1.00 69.38 82 ALA A O 1
ATOM 668 N N . ASN A 1 83 ? 22.856 -12.870 -14.321 1.00 62.81 83 ASN A N 1
ATOM 669 C CA . ASN A 1 83 ? 23.683 -13.205 -13.161 1.00 62.81 83 ASN A CA 1
ATOM 670 C C . ASN A 1 83 ? 24.749 -12.115 -13.001 1.00 62.81 83 ASN A C 1
ATOM 672 O O . ASN A 1 83 ? 25.859 -12.265 -13.509 1.00 62.81 83 ASN A O 1
ATOM 676 N N . THR A 1 84 ? 24.413 -11.001 -12.356 1.00 63.56 84 THR A N 1
ATOM 677 C CA . THR A 1 84 ? 25.384 -9.927 -12.102 1.00 63.56 84 THR A CA 1
ATOM 678 C C . THR A 1 84 ? 25.559 -9.706 -10.608 1.00 63.56 84 THR A C 1
ATOM 680 O O . THR A 1 84 ? 24.590 -9.422 -9.903 1.00 63.56 84 THR A O 1
ATOM 683 N N . ASP A 1 85 ? 26.802 -9.795 -10.139 1.00 69.31 85 ASP A N 1
ATOM 684 C CA . ASP A 1 85 ? 27.186 -9.364 -8.797 1.00 69.31 85 ASP A CA 1
ATOM 685 C C . ASP A 1 85 ? 27.055 -7.838 -8.632 1.00 69.31 85 ASP A C 1
ATOM 687 O O . ASP A 1 85 ? 26.825 -7.098 -9.591 1.00 69.31 85 ASP A O 1
ATOM 691 N N . LYS A 1 86 ? 27.183 -7.378 -7.377 1.00 59.22 86 LYS A N 1
ATOM 692 C CA . LYS A 1 86 ? 27.007 -5.988 -6.913 1.00 59.22 86 LYS A CA 1
ATOM 693 C C . LYS A 1 86 ? 27.389 -4.931 -7.957 1.00 59.22 86 LYS A C 1
ATOM 695 O O . LYS A 1 86 ? 28.558 -4.750 -8.288 1.00 59.22 86 LYS A O 1
ATOM 700 N N . ILE A 1 87 ? 26.392 -4.162 -8.382 1.00 64.94 87 ILE A N 1
ATOM 701 C CA . ILE A 1 87 ? 26.561 -3.062 -9.329 1.00 64.94 87 ILE A CA 1
ATOM 702 C C . ILE A 1 87 ? 27.129 -1.832 -8.606 1.00 64.94 87 ILE A C 1
ATOM 704 O O . ILE A 1 87 ? 26.534 -1.335 -7.651 1.00 64.94 87 ILE A O 1
ATOM 708 N N . PHE A 1 88 ? 28.253 -1.304 -9.094 1.00 73.50 88 PHE A N 1
ATOM 709 C CA . PHE A 1 88 ? 28.735 0.041 -8.771 1.00 73.50 88 PHE A CA 1
ATOM 710 C C . PHE A 1 88 ? 28.511 0.940 -9.993 1.00 73.50 88 PHE A C 1
ATOM 712 O O . PHE A 1 88 ? 28.864 0.561 -11.106 1.00 73.50 88 PHE A O 1
ATOM 719 N N . GLY A 1 89 ? 27.892 2.108 -9.814 1.00 78.62 89 GLY A N 1
ATOM 720 C CA . GLY A 1 89 ? 27.682 3.083 -10.895 1.00 78.62 89 GLY A CA 1
ATOM 721 C C . GLY A 1 89 ? 26.435 2.897 -11.771 1.00 78.62 89 GLY A C 1
ATOM 722 O O . GLY A 1 89 ? 26.066 3.854 -12.435 1.00 78.62 89 GLY A O 1
ATOM 723 N N . GLY A 1 90 ? 25.741 1.754 -11.715 1.00 78.69 90 GLY A N 1
ATOM 724 C CA . GLY A 1 90 ? 24.456 1.531 -12.401 1.00 78.69 90 GLY A CA 1
ATOM 725 C C . GLY A 1 90 ? 24.544 1.497 -13.934 1.00 78.69 90 GLY A C 1
ATOM 726 O O . GLY A 1 90 ? 25.260 2.272 -14.555 1.00 78.69 90 GLY A O 1
ATOM 727 N N . THR A 1 91 ? 23.785 0.614 -14.579 1.00 82.50 91 THR A N 1
ATOM 728 C CA . THR A 1 91 ? 23.573 0.655 -16.037 1.00 82.50 91 THR A CA 1
ATOM 729 C C . THR A 1 91 ? 22.099 0.414 -16.347 1.00 82.50 91 THR A C 1
ATOM 731 O O . THR A 1 91 ? 21.339 -0.004 -15.470 1.00 82.50 91 THR A O 1
ATOM 734 N N . SER A 1 92 ? 21.670 0.735 -17.568 1.00 86.88 92 SER A N 1
ATOM 735 C CA . SER A 1 92 ? 20.310 0.432 -18.015 1.00 86.88 92 SER A CA 1
ATOM 736 C C . SER A 1 92 ? 20.070 -1.075 -17.984 1.00 86.88 92 SER A C 1
ATOM 738 O O . SER A 1 92 ? 20.864 -1.832 -18.539 1.00 86.88 92 SER A O 1
ATOM 740 N N . ALA A 1 93 ? 18.961 -1.487 -17.373 1.00 87.31 93 ALA A N 1
ATOM 741 C CA . ALA A 1 93 ? 18.576 -2.889 -17.308 1.00 87.31 93 ALA A CA 1
ATOM 742 C C . ALA A 1 93 ? 18.310 -3.465 -18.708 1.00 87.31 93 ALA A C 1
ATOM 744 O O . ALA A 1 93 ? 17.726 -2.797 -19.569 1.00 87.31 93 ALA A O 1
ATOM 745 N N . ALA A 1 94 ? 18.693 -4.723 -18.916 1.00 86.75 94 ALA A N 1
ATOM 746 C CA . ALA A 1 94 ? 18.328 -5.468 -20.110 1.00 86.75 94 ALA A CA 1
ATOM 747 C C . ALA A 1 94 ? 16.817 -5.764 -20.136 1.00 86.75 94 ALA A C 1
ATOM 749 O O . ALA A 1 94 ? 16.122 -5.774 -19.113 1.00 86.75 94 ALA A O 1
ATOM 750 N N . LEU A 1 95 ? 16.287 -6.034 -21.332 1.00 85.94 95 LEU A N 1
ATOM 751 C CA . LEU A 1 95 ? 14.883 -6.401 -21.484 1.00 85.94 95 LEU A CA 1
ATOM 752 C C . LEU A 1 95 ? 14.587 -7.688 -20.699 1.00 85.94 95 LEU A C 1
ATOM 754 O O . LEU A 1 95 ? 15.203 -8.723 -20.936 1.00 85.94 95 LEU A O 1
ATOM 758 N N . GLY A 1 96 ? 13.630 -7.615 -19.773 1.00 86.19 96 GLY A N 1
ATOM 759 C CA . GLY A 1 96 ? 13.266 -8.748 -18.921 1.00 86.19 96 GLY A CA 1
ATOM 760 C C . GLY A 1 96 ? 14.306 -9.092 -17.850 1.00 86.19 96 GLY A C 1
ATOM 761 O O . GLY A 1 96 ? 14.238 -10.180 -17.281 1.00 86.19 96 GLY A O 1
ATOM 762 N N . GLU A 1 97 ? 15.254 -8.196 -17.551 1.00 87.75 97 GLU A N 1
ATOM 763 C CA . GLU A 1 97 ? 16.238 -8.414 -16.485 1.00 87.75 97 GLU A CA 1
ATOM 764 C C . GLU A 1 97 ? 15.570 -8.553 -15.120 1.00 87.75 97 GLU A C 1
ATOM 766 O O . GLU A 1 97 ? 15.844 -9.507 -14.396 1.00 87.75 97 GLU A O 1
ATOM 771 N N . PHE A 1 98 ? 14.616 -7.667 -14.830 1.00 90.62 98 PHE A N 1
ATOM 772 C CA . PHE A 1 98 ? 13.823 -7.664 -13.603 1.00 90.62 98 PHE A CA 1
ATOM 773 C C . PHE A 1 98 ? 12.330 -7.824 -13.938 1.00 90.62 98 PHE A C 1
ATOM 775 O O . PHE A 1 98 ? 11.599 -6.830 -13.978 1.00 90.62 98 PHE A O 1
ATOM 782 N N . PRO A 1 99 ? 11.844 -9.057 -14.193 1.00 90.19 99 PRO A N 1
ATOM 783 C CA . PRO A 1 99 ? 10.489 -9.294 -14.704 1.00 90.19 99 PRO A CA 1
ATOM 784 C C . PRO A 1 99 ? 9.356 -8.819 -13.790 1.00 90.19 99 PRO A C 1
ATOM 786 O O . PRO A 1 99 ? 8.228 -8.655 -14.240 1.00 90.19 99 PRO A O 1
ATOM 789 N N . TRP A 1 100 ? 9.633 -8.624 -12.500 1.00 93.00 100 TRP A N 1
ATOM 790 C CA . TRP A 1 100 ? 8.643 -8.164 -11.527 1.00 93.00 100 TRP A CA 1
ATOM 791 C C . TRP A 1 100 ? 8.461 -6.645 -11.503 1.00 93.00 100 TRP A C 1
ATOM 793 O O . TRP A 1 100 ? 7.554 -6.183 -10.818 1.00 93.00 100 TRP A O 1
ATOM 803 N N . ILE A 1 101 ? 9.288 -5.855 -12.193 1.00 94.69 101 ILE A N 1
ATOM 804 C CA . ILE A 1 101 ? 9.166 -4.392 -12.168 1.00 94.69 101 ILE A CA 1
ATOM 805 C C . ILE A 1 101 ? 7.861 -3.955 -12.838 1.00 94.69 101 ILE A C 1
ATOM 807 O O . ILE A 1 101 ? 7.611 -4.253 -14.002 1.00 94.69 101 ILE A O 1
ATOM 811 N N . ALA A 1 102 ? 7.048 -3.203 -12.095 1.00 95.62 102 ALA A N 1
ATOM 812 C CA . ALA A 1 102 ? 5.815 -2.600 -12.585 1.00 95.62 102 ALA A CA 1
ATOM 813 C C . ALA A 1 102 ? 5.934 -1.071 -12.596 1.00 95.62 102 ALA A C 1
ATOM 815 O O . ALA A 1 102 ? 6.404 -0.470 -11.627 1.00 95.62 102 ALA A O 1
ATOM 816 N N . LEU A 1 103 ? 5.462 -0.444 -13.674 1.00 95.38 103 LEU A N 1
ATOM 817 C CA . LEU A 1 103 ? 5.300 1.004 -13.777 1.00 95.38 103 LEU A CA 1
ATOM 818 C C . LEU A 1 103 ? 3.841 1.363 -13.496 1.00 95.38 103 LEU A C 1
ATOM 820 O O . LEU A 1 103 ? 2.946 0.875 -14.182 1.00 95.38 103 LEU A O 1
ATOM 824 N N . LEU A 1 104 ? 3.602 2.221 -12.505 1.00 94.19 104 LEU A N 1
ATOM 825 C CA . LEU A 1 104 ? 2.262 2.701 -12.184 1.00 94.19 104 LEU A CA 1
ATOM 826 C C . LEU A 1 104 ? 1.998 4.018 -12.915 1.00 94.19 104 LEU A C 1
ATOM 828 O O . LEU A 1 104 ? 2.701 5.017 -12.712 1.00 94.19 104 LEU A O 1
ATOM 832 N N . GLN A 1 105 ? 0.976 3.994 -13.768 1.00 92.69 105 GLN A N 1
ATOM 833 C CA . GLN A 1 105 ? 0.515 5.141 -14.537 1.00 92.69 105 GLN A CA 1
ATOM 834 C C . GLN A 1 105 ? -0.848 5.597 -14.034 1.00 92.69 105 GLN A C 1
ATOM 836 O O . GLN A 1 105 ? -1.732 4.784 -13.776 1.00 92.69 105 GLN A O 1
ATOM 841 N N . TYR A 1 106 ? -1.002 6.910 -13.925 1.00 91.12 106 TYR A N 1
ATOM 842 C CA . TYR A 1 106 ? -2.194 7.551 -13.395 1.00 91.12 106 TYR A CA 1
ATOM 843 C C . TYR A 1 106 ? -2.817 8.438 -14.466 1.00 91.12 106 TYR A C 1
ATOM 845 O O . TYR A 1 106 ? -2.074 9.099 -15.204 1.00 91.12 106 TYR A O 1
ATOM 853 N N . PRO A 1 107 ? -4.152 8.516 -14.547 1.00 89.69 107 PRO A N 1
ATOM 854 C CA . PRO A 1 107 ? -4.792 9.512 -15.384 1.00 89.69 107 PRO A CA 1
ATOM 855 C C . PRO A 1 107 ? -4.451 10.926 -14.899 1.00 89.69 107 PRO A C 1
ATOM 857 O O . PRO A 1 107 ? -4.378 11.221 -13.705 1.00 89.69 107 PRO A O 1
ATOM 860 N N . SER A 1 108 ? -4.224 11.810 -15.855 1.00 85.88 108 SER A N 1
ATOM 861 C CA . SER A 1 108 ? -3.901 13.219 -15.691 1.00 85.88 108 SER A CA 1
ATOM 862 C C . SER A 1 108 ? -4.632 14.007 -16.778 1.00 85.88 108 SER A C 1
ATOM 864 O O . SER A 1 108 ? -5.069 13.458 -17.790 1.00 85.88 108 SER A O 1
ATOM 866 N N . ASN A 1 109 ? -4.730 15.324 -16.603 1.00 84.50 109 ASN A N 1
ATOM 867 C CA . ASN A 1 109 ? -5.347 16.223 -17.582 1.00 84.50 109 ASN A CA 1
ATOM 868 C C . ASN A 1 109 ? -4.663 16.167 -18.963 1.00 84.50 109 ASN A C 1
ATOM 870 O O . ASN A 1 109 ? -5.272 16.540 -19.960 1.00 84.50 109 ASN A O 1
ATOM 874 N N . SER A 1 110 ? -3.407 15.714 -19.026 1.00 85.94 110 SER A N 1
ATOM 875 C CA . SER A 1 110 ? -2.617 15.577 -20.255 1.00 85.94 110 SER A CA 1
ATOM 876 C C . SER A 1 110 ? -2.425 14.122 -20.712 1.00 85.94 110 SER A C 1
ATOM 878 O O . SER A 1 110 ? -1.522 13.856 -21.501 1.00 85.94 110 SER A O 1
ATOM 880 N N . GLY A 1 111 ? -3.219 13.171 -20.205 1.00 87.88 111 GLY A N 1
ATOM 881 C CA . GLY A 1 111 ? -3.118 11.743 -20.539 1.00 87.88 111 GLY A CA 1
ATOM 882 C C . GLY A 1 111 ? -2.634 10.890 -19.367 1.00 87.88 111 GLY A C 1
ATOM 883 O O . GLY A 1 111 ? -2.997 11.147 -18.225 1.00 87.88 111 GLY A O 1
ATOM 884 N N . LEU A 1 112 ? -1.829 9.858 -19.629 1.00 89.81 112 LEU A N 1
ATOM 885 C CA . LEU A 1 112 ? -1.262 9.007 -18.578 1.00 89.81 112 LEU A CA 1
ATOM 886 C C . LEU A 1 112 ? 0.078 9.562 -18.089 1.00 89.81 112 LEU A C 1
ATOM 888 O O . LEU A 1 112 ? 0.977 9.827 -18.885 1.00 89.81 112 LEU A O 1
ATOM 892 N N . MET A 1 113 ? 0.225 9.696 -16.773 1.00 88.88 113 MET A N 1
ATOM 893 C CA . MET A 1 113 ? 1.464 10.122 -16.130 1.00 88.88 113 MET A CA 1
ATOM 894 C C . MET A 1 113 ? 2.038 8.990 -15.282 1.00 88.88 113 MET A C 1
ATOM 896 O O . MET A 1 113 ? 1.381 8.470 -14.382 1.00 88.88 113 MET A O 1
ATOM 900 N N . SER A 1 114 ? 3.288 8.625 -15.555 1.00 89.38 114 SER A N 1
ATOM 901 C CA . SER A 1 114 ? 4.044 7.672 -14.744 1.00 89.38 114 SER A CA 1
ATOM 902 C C . SER A 1 114 ? 4.498 8.344 -13.448 1.00 89.38 114 SER A C 1
ATOM 904 O O . SER A 1 114 ? 5.221 9.338 -13.496 1.00 89.38 114 SER A O 1
ATOM 906 N N . GLY A 1 115 ? 4.064 7.823 -12.297 1.00 87.25 115 GLY A N 1
ATOM 907 C CA . GLY A 1 115 ? 4.292 8.477 -10.998 1.00 87.25 115 GLY A CA 1
ATOM 908 C C . GLY A 1 115 ? 4.956 7.607 -9.933 1.00 87.25 115 GLY A C 1
ATOM 909 O O . GLY A 1 115 ? 5.592 8.141 -9.026 1.00 87.25 115 GLY A O 1
ATOM 910 N N . CYS A 1 116 ? 4.829 6.285 -10.041 1.00 94.88 116 CYS A N 1
ATOM 911 C CA . CYS A 1 116 ? 5.338 5.334 -9.059 1.00 94.88 116 CYS A CA 1
ATOM 912 C C . CYS A 1 116 ? 5.778 4.024 -9.718 1.00 94.88 116 CYS A C 1
ATOM 914 O O . CYS A 1 116 ? 5.430 3.730 -10.862 1.00 94.88 116 CYS A O 1
ATOM 916 N N . GLY A 1 117 ? 6.523 3.222 -8.960 1.00 95.69 117 GLY A N 1
ATOM 917 C CA . GLY A 1 117 ? 6.831 1.837 -9.298 1.00 95.69 117 GLY A CA 1
ATOM 918 C C . GLY A 1 117 ? 6.070 0.840 -8.422 1.00 95.69 117 GLY A C 1
ATOM 919 O O . GLY A 1 117 ? 5.412 1.200 -7.441 1.00 95.69 117 GLY A O 1
ATOM 920 N N . GLY A 1 118 ? 6.204 -0.434 -8.761 1.00 96.50 118 GLY A N 1
ATOM 921 C CA . GLY A 1 118 ? 5.723 -1.551 -7.962 1.00 96.50 118 GLY A CA 1
ATOM 922 C C . GLY A 1 118 ? 6.463 -2.842 -8.293 1.00 96.50 118 GLY A C 1
ATOM 923 O O . GLY A 1 118 ? 7.349 -2.872 -9.150 1.00 96.50 118 GLY A O 1
ATOM 924 N N . SER A 1 119 ? 6.106 -3.917 -7.598 1.00 96.31 119 SER A N 1
ATOM 925 C CA . SER A 1 119 ? 6.633 -5.259 -7.844 1.00 96.31 119 SER A CA 1
ATOM 926 C C . SER A 1 119 ? 5.508 -6.276 -7.966 1.00 96.31 119 SER A C 1
ATOM 928 O O . SER A 1 119 ? 4.668 -6.382 -7.074 1.00 96.31 119 SER A O 1
ATOM 930 N N . LEU A 1 120 ? 5.488 -7.029 -9.062 1.00 93.19 120 LEU A N 1
ATOM 931 C CA . LEU A 1 120 ? 4.561 -8.137 -9.259 1.00 93.19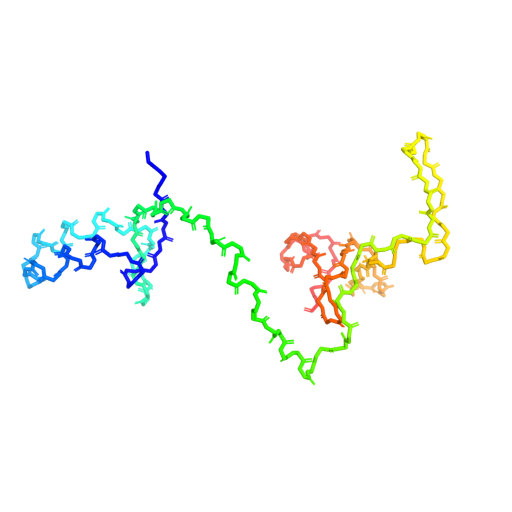 120 LEU A CA 1
ATOM 932 C C . LEU A 1 120 ? 4.882 -9.255 -8.255 1.00 93.19 120 LEU A C 1
ATOM 934 O O . LEU A 1 120 ? 5.962 -9.840 -8.299 1.00 93.19 120 LEU A O 1
ATOM 938 N N . ILE A 1 121 ? 3.949 -9.544 -7.346 1.00 91.56 121 ILE A N 1
ATOM 939 C CA . ILE A 1 121 ? 4.128 -10.567 -6.297 1.00 91.56 121 ILE A CA 1
ATOM 940 C C . ILE A 1 121 ? 3.419 -11.884 -6.627 1.00 91.56 121 ILE A C 1
ATOM 942 O O . ILE A 1 121 ? 3.699 -12.912 -6.015 1.00 91.56 121 ILE A O 1
ATOM 946 N N . ASN A 1 122 ? 2.500 -11.856 -7.592 1.00 85.88 122 ASN A N 1
ATOM 947 C CA . ASN A 1 122 ? 1.888 -13.013 -8.242 1.00 85.88 122 ASN A CA 1
ATOM 948 C C . ASN A 1 122 ? 1.188 -12.544 -9.532 1.00 85.88 122 ASN A C 1
ATOM 950 O O . ASN A 1 122 ? 1.221 -11.368 -9.870 1.00 85.88 122 ASN A O 1
ATOM 954 N N . SER A 1 123 ? 0.486 -13.440 -10.217 1.00 85.44 123 SER A N 1
ATOM 955 C CA . SER A 1 123 ? -0.228 -13.159 -11.474 1.00 85.44 123 SER A CA 1
ATOM 956 C C . SER A 1 123 ? -1.284 -12.041 -11.465 1.00 85.44 123 SER A C 1
ATOM 958 O O . SER A 1 123 ? -1.723 -11.633 -12.538 1.00 85.44 123 SER A O 1
ATOM 960 N N . ARG A 1 124 ? -1.744 -11.578 -10.298 1.00 88.88 124 ARG A N 1
ATOM 961 C CA . ARG A 1 124 ? -2.849 -10.610 -10.168 1.00 88.88 124 ARG A CA 1
ATOM 962 C C . ARG A 1 124 ? -2.535 -9.404 -9.289 1.00 88.88 124 ARG A C 1
ATOM 964 O O . ARG A 1 124 ? -3.300 -8.446 -9.302 1.00 88.88 124 ARG A O 1
ATOM 971 N N . TYR A 1 125 ? -1.459 -9.445 -8.509 1.00 91.69 125 TYR A N 1
ATOM 972 C CA . TYR A 1 125 ? -1.191 -8.448 -7.478 1.00 91.69 125 TYR A CA 1
ATOM 973 C C . TYR A 1 125 ? 0.186 -7.805 -7.654 1.00 91.69 125 TYR A C 1
ATOM 975 O O . TYR A 1 125 ? 1.204 -8.489 -7.788 1.00 91.69 125 TYR A O 1
ATOM 983 N N . VAL A 1 126 ? 0.200 -6.473 -7.576 1.00 95.25 126 VAL A N 1
ATOM 984 C CA . VAL A 1 126 ? 1.402 -5.635 -7.528 1.00 95.25 126 VAL A CA 1
ATOM 985 C C . VAL A 1 126 ? 1.517 -5.025 -6.133 1.00 95.25 126 VAL A C 1
ATOM 987 O O . VAL A 1 126 ? 0.578 -4.403 -5.640 1.00 95.25 126 VAL A O 1
ATOM 990 N N . LEU A 1 127 ? 2.675 -5.191 -5.499 1.00 95.31 127 LEU A N 1
ATOM 991 C CA . LEU A 1 127 ? 3.034 -4.517 -4.256 1.00 95.31 127 LEU A CA 1
ATOM 992 C C . LEU A 1 127 ? 3.612 -3.129 -4.563 1.00 95.31 127 LEU A C 1
ATOM 994 O O . LEU A 1 127 ? 4.475 -2.992 -5.430 1.00 95.31 127 LEU A O 1
ATOM 998 N N . THR A 1 128 ? 3.166 -2.102 -3.840 1.00 96.38 128 THR A N 1
ATOM 999 C CA . THR A 1 128 ? 3.657 -0.720 -3.965 1.00 96.38 128 THR A CA 1
ATOM 1000 C C . THR A 1 128 ? 3.552 0.023 -2.626 1.00 96.38 128 THR A C 1
ATOM 1002 O O . THR A 1 128 ? 3.085 -0.532 -1.630 1.00 96.38 128 THR A O 1
ATOM 1005 N N . ALA A 1 129 ? 4.002 1.276 -2.582 1.00 94.62 129 ALA A N 1
ATOM 1006 C CA . ALA A 1 129 ? 3.876 2.129 -1.409 1.00 94.62 129 ALA A CA 1
ATOM 1007 C C . ALA A 1 129 ? 2.443 2.669 -1.260 1.00 94.62 129 ALA A C 1
ATOM 1009 O O . ALA A 1 129 ? 1.805 3.032 -2.245 1.00 94.62 129 ALA A O 1
ATOM 1010 N N . ALA A 1 130 ? 1.957 2.813 -0.022 1.00 93.12 130 ALA A N 1
ATOM 1011 C CA . ALA A 1 130 ? 0.609 3.332 0.244 1.00 93.12 130 ALA A CA 1
ATOM 1012 C C . ALA A 1 130 ? 0.368 4.715 -0.391 1.00 93.12 130 ALA A C 1
ATOM 1014 O O . ALA A 1 130 ? -0.680 4.964 -0.975 1.00 93.12 130 ALA A O 1
ATOM 101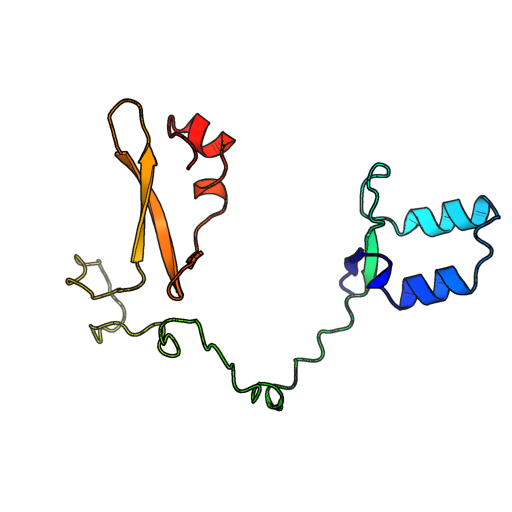5 N N . HIS A 1 131 ? 1.375 5.591 -0.374 1.00 91.50 131 HIS A N 1
ATOM 1016 C CA . HIS A 1 131 ? 1.272 6.926 -0.967 1.00 91.50 131 HIS A CA 1
ATOM 1017 C C . HIS A 1 131 ? 1.154 6.927 -2.501 1.00 91.50 131 HIS A C 1
ATOM 1019 O O . HIS A 1 131 ? 0.842 7.961 -3.082 1.00 91.50 131 HIS A O 1
ATOM 1025 N N . CYS A 1 132 ? 1.424 5.795 -3.160 1.00 93.31 132 CYS A N 1
ATOM 1026 C CA . CYS A 1 132 ? 1.217 5.625 -4.596 1.00 93.31 132 CYS A CA 1
ATOM 1027 C C . CYS A 1 132 ? -0.242 5.293 -4.940 1.00 93.31 132 CYS A C 1
ATOM 1029 O O . CYS A 1 132 ? -0.597 5.294 -6.113 1.00 93.31 132 CYS A O 1
ATOM 1031 N N . VAL A 1 133 ? -1.091 4.991 -3.956 1.00 91.31 133 VAL A N 1
ATOM 1032 C CA . VAL A 1 133 ? -2.513 4.657 -4.163 1.00 91.31 133 VAL A CA 1
ATOM 1033 C C . VAL A 1 133 ? -3.458 5.496 -3.303 1.00 91.31 133 VAL A C 1
ATOM 1035 O O . VAL A 1 133 ? -4.671 5.426 -3.466 1.00 91.31 133 VAL A O 1
ATOM 1038 N N . ASP A 1 134 ? -2.917 6.308 -2.398 1.00 89.88 134 ASP A N 1
ATOM 1039 C CA . ASP A 1 134 ? -3.688 7.234 -1.580 1.00 89.88 134 ASP A CA 1
ATOM 1040 C C . ASP A 1 134 ? -4.266 8.369 -2.438 1.00 89.88 134 ASP A C 1
ATOM 1042 O O . ASP A 1 134 ? -3.536 9.144 -3.060 1.00 89.88 134 ASP A O 1
ATOM 1046 N N . ALA A 1 135 ? -5.594 8.472 -2.465 1.00 82.06 135 ALA A N 1
ATOM 1047 C CA . ALA A 1 135 ? -6.309 9.414 -3.315 1.00 82.06 135 ALA A CA 1
ATOM 1048 C C . ALA A 1 135 ? -5.974 10.883 -3.015 1.00 82.06 135 ALA A C 1
ATOM 1050 O O . ALA A 1 135 ? -5.921 11.694 -3.942 1.00 82.06 135 ALA A O 1
ATOM 1051 N N . ASP A 1 136 ? -5.743 11.244 -1.754 1.00 84.81 136 ASP A N 1
ATOM 1052 C CA . ASP A 1 136 ? -5.456 12.627 -1.373 1.00 84.81 136 ASP A CA 1
ATOM 1053 C C . ASP A 1 136 ? -4.019 12.999 -1.747 1.00 84.81 136 ASP A C 1
ATOM 1055 O O . ASP A 1 136 ? -3.764 14.089 -2.273 1.00 84.81 136 ASP A O 1
ATOM 1059 N N . ILE A 1 137 ? -3.087 12.053 -1.600 1.00 79.94 137 ILE A N 1
ATOM 1060 C CA . ILE A 1 137 ? -1.708 12.224 -2.066 1.00 79.94 137 ILE A CA 1
ATOM 1061 C C . ILE A 1 137 ? -1.657 12.303 -3.596 1.00 79.94 137 ILE A C 1
ATOM 1063 O O . ILE A 1 137 ? -0.965 13.171 -4.136 1.00 79.94 137 ILE A O 1
ATOM 1067 N N . LEU A 1 138 ? -2.411 11.471 -4.315 1.00 82.38 138 LEU A N 1
ATOM 1068 C CA . LEU A 1 138 ? -2.463 11.516 -5.779 1.00 82.38 138 LEU A CA 1
ATOM 1069 C C . LEU A 1 138 ? -3.043 12.845 -6.283 1.00 82.38 138 LEU A C 1
ATOM 1071 O O . LEU A 1 138 ? -2.428 13.496 -7.133 1.00 82.38 138 LEU A O 1
ATOM 1075 N N . LYS A 1 139 ? -4.134 13.332 -5.676 1.00 81.94 139 LYS A N 1
ATOM 1076 C CA . LYS A 1 139 ? -4.704 14.656 -5.986 1.00 81.94 139 LYS A CA 1
ATOM 1077 C C . LYS A 1 139 ? -3.708 15.787 -5.747 1.00 81.94 139 LYS A C 1
ATOM 1079 O O . LYS A 1 139 ? -3.614 16.689 -6.579 1.00 81.94 139 LYS A O 1
ATOM 1084 N N . SER A 1 140 ? -2.926 15.729 -4.663 1.00 82.25 140 SER A N 1
ATOM 1085 C CA . SER A 1 140 ? -1.885 16.734 -4.387 1.00 82.25 140 SER A CA 1
ATOM 1086 C C . SER A 1 140 ? -0.832 16.819 -5.506 1.00 82.25 140 SER A C 1
ATOM 1088 O O . SER A 1 140 ? -0.274 17.885 -5.762 1.00 82.25 140 SER A O 1
ATOM 1090 N N . ARG A 1 141 ? -0.620 15.715 -6.236 1.00 77.94 141 ARG A N 1
ATOM 1091 C CA . ARG A 1 141 ? 0.281 15.614 -7.394 1.00 77.94 141 ARG A CA 1
ATOM 1092 C C . ARG A 1 141 ? -0.414 15.856 -8.738 1.00 77.94 141 ARG A C 1
ATOM 1094 O O . ARG A 1 141 ? 0.205 15.646 -9.776 1.00 77.94 141 ARG A O 1
ATOM 1101 N N . ARG A 1 142 ? -1.676 16.308 -8.733 1.00 79.38 142 ARG A N 1
ATOM 1102 C CA . ARG A 1 142 ? -2.536 16.462 -9.925 1.00 79.38 142 ARG A CA 1
ATOM 1103 C C . ARG A 1 142 ? -2.718 15.157 -10.712 1.00 79.38 142 ARG A C 1
ATOM 1105 O O . ARG A 1 142 ? -2.942 15.189 -11.919 1.00 79.38 142 ARG A O 1
ATOM 1112 N N . LEU A 1 143 ? -2.631 14.026 -10.017 1.00 79.38 143 LEU A N 1
ATOM 1113 C CA . LEU A 1 143 ? -2.932 12.702 -10.543 1.00 79.38 143 LEU A CA 1
ATOM 1114 C C . LEU A 1 143 ? -4.340 12.308 -10.108 1.00 79.38 143 LEU A C 1
ATOM 1116 O O . LEU A 1 143 ? -4.772 12.621 -8.996 1.00 79.38 143 LEU A O 1
ATOM 1120 N N . GLN A 1 144 ? -5.061 11.621 -10.981 1.00 75.19 144 GLN A N 1
ATOM 1121 C CA . GLN A 1 144 ? -6.354 11.053 -10.639 1.00 75.19 144 GLN A CA 1
ATOM 1122 C C . GLN A 1 144 ? -6.132 9.682 -9.976 1.00 75.19 144 GLN A C 1
ATOM 1124 O O . GLN A 1 144 ?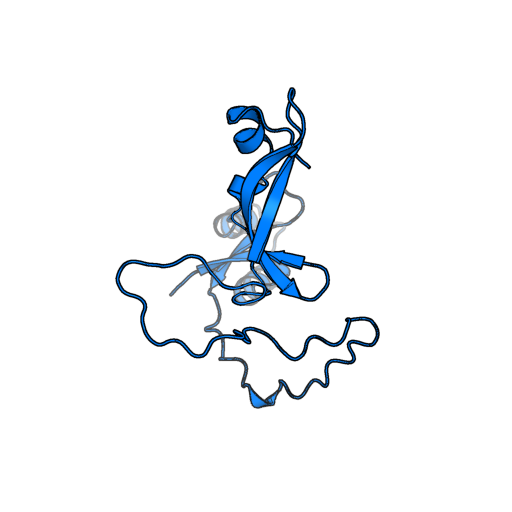 -5.292 8.910 -10.450 1.00 75.19 144 GLN A O 1
ATOM 1129 N N . PRO A 1 145 ? -6.833 9.384 -8.867 1.00 66.88 145 PRO A N 1
ATOM 1130 C CA . PRO A 1 145 ? -6.838 8.041 -8.305 1.00 66.88 145 PRO A CA 1
ATOM 1131 C C . PRO A 1 145 ? -7.388 7.041 -9.330 1.00 66.88 145 PRO A C 1
ATOM 1133 O O . PRO A 1 145 ? -8.238 7.406 -10.145 1.00 66.88 145 PRO A O 1
ATOM 1136 N N . LEU A 1 146 ? -6.862 5.814 -9.286 1.00 59.97 146 LEU A N 1
ATOM 1137 C CA . LEU A 1 146 ? -7.342 4.685 -10.089 1.00 59.97 146 LEU A CA 1
ATOM 1138 C C . LEU A 1 146 ? -8.784 4.308 -9.731 1.00 59.97 146 LEU A C 1
ATOM 1140 O O . LEU A 1 146 ? -9.138 4.415 -8.533 1.00 59.97 146 LEU A O 1
#

Organism: NCBI:txid1586634